Protein AF-A0AAD1ZDN9-F1 (afdb_monomer_lite)

Secondary structure (DSSP, 8-state):
--HHHHHHHHHHHHHHTTS-TT--SEEEEEPP-----BSS-TTTT-B-TT--SPPPGGG----HHHHHHHHHHHHHHHHHHHT--SS-EEEEE--TTTGGG-GGGSPP--

Sequence (110 aa):
MNNWDDEFHAEHNATGTKNKTNYTGLTIVRGFSPDHYEGGAWNTGGSCSGKVRPALDSELVENSFPNVMHEKQVTGFNRAMKKKMNKSKMKSMDITEAFPYRRDGHAGPH

pLDDT: mean 78.46, std 14.33, range [37.41, 94.62]

Radius of gyration: 16.79 Å; chains: 1; bounding box: 37×30×46 Å

Structure (mmCIF, N/CA/C/O backbone):
data_AF-A0AAD1ZDN9-F1
#
_entry.id   AF-A0AAD1ZDN9-F1
#
loop_
_atom_site.group_PDB
_atom_site.id
_atom_site.type_symbol
_atom_site.label_atom_id
_atom_site.label_alt_id
_atom_site.label_comp_id
_atom_site.label_asym_id
_atom_site.label_entity_id
_atom_site.label_seq_id
_atom_site.pdbx_PDB_ins_code
_atom_site.Cartn_x
_atom_site.Cartn_y
_atom_site.Cartn_z
_atom_site.occupancy
_atom_site.B_iso_or_equiv
_atom_site.auth_seq_id
_atom_site.auth_comp_id
_atom_site.auth_asym_id
_atom_site.auth_atom_id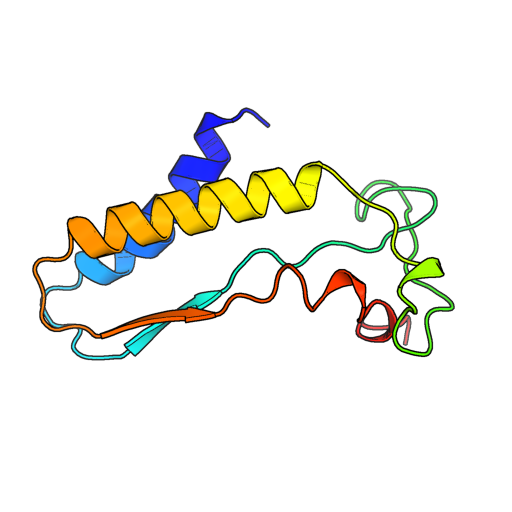
_atom_site.pdbx_PDB_model_num
ATOM 1 N N . MET A 1 1 ? 7.207 16.583 -1.739 1.00 41.16 1 MET A N 1
ATOM 2 C CA . MET A 1 1 ? 6.183 16.158 -0.763 1.00 41.16 1 MET A CA 1
ATOM 3 C C . MET A 1 1 ? 6.908 15.893 0.538 1.00 41.16 1 MET A C 1
ATOM 5 O O . MET A 1 1 ? 7.904 15.179 0.514 1.00 41.16 1 MET A O 1
ATOM 9 N N . ASN A 1 2 ? 6.524 16.579 1.614 1.00 37.41 2 ASN A N 1
ATOM 10 C CA . ASN A 1 2 ? 7.282 16.575 2.864 1.00 37.41 2 ASN A CA 1
ATOM 11 C C . ASN A 1 2 ? 6.752 15.480 3.791 1.00 37.41 2 ASN A C 1
ATOM 13 O O . ASN A 1 2 ? 5.575 15.137 3.742 1.00 37.41 2 ASN A O 1
ATOM 17 N N . ASN A 1 3 ? 7.611 14.954 4.671 1.00 47.16 3 ASN A N 1
ATOM 18 C CA . ASN A 1 3 ? 7.283 13.780 5.486 1.00 47.16 3 ASN A CA 1
ATOM 19 C C . ASN A 1 3 ? 6.012 13.906 6.343 1.00 47.16 3 ASN A C 1
ATOM 21 O O . ASN A 1 3 ? 5.382 12.891 6.633 1.00 47.16 3 ASN A O 1
ATOM 25 N N . TRP A 1 4 ? 5.641 15.137 6.682 1.00 41.38 4 TRP A N 1
ATOM 26 C CA . TRP A 1 4 ? 4.501 15.501 7.514 1.00 41.38 4 TRP A CA 1
ATOM 27 C C . TRP A 1 4 ? 3.141 15.346 6.822 1.00 41.38 4 TRP A C 1
ATOM 29 O O . TRP A 1 4 ? 2.172 14.970 7.480 1.00 41.38 4 TRP A O 1
ATOM 39 N N . ASP A 1 5 ? 3.061 15.601 5.513 1.00 49.22 5 ASP A N 1
ATOM 40 C CA . ASP A 1 5 ? 1.782 15.624 4.789 1.00 49.22 5 ASP A CA 1
ATOM 41 C C . ASP A 1 5 ? 1.187 14.208 4.684 1.00 49.22 5 ASP A C 1
ATOM 43 O O . ASP A 1 5 ? -0.001 13.989 4.926 1.00 49.22 5 ASP A O 1
ATOM 47 N N . ASP A 1 6 ? 2.032 13.210 4.417 1.00 50.91 6 ASP A N 1
ATOM 48 C CA . ASP A 1 6 ? 1.604 11.813 4.264 1.00 50.91 6 ASP A CA 1
ATOM 49 C C . ASP A 1 6 ? 1.149 11.180 5.590 1.00 50.91 6 ASP A C 1
ATOM 51 O O . ASP A 1 6 ? 0.181 10.414 5.623 1.00 50.91 6 ASP A O 1
ATOM 55 N N . GLU A 1 7 ? 1.832 11.504 6.696 1.00 50.00 7 GLU A N 1
ATOM 56 C CA . GLU A 1 7 ? 1.457 11.037 8.036 1.00 50.00 7 GLU A CA 1
ATOM 57 C C . GLU A 1 7 ? 0.110 11.648 8.453 1.00 50.00 7 GLU A C 1
ATOM 59 O O . GLU A 1 7 ? -0.789 10.943 8.926 1.00 50.00 7 GLU A O 1
ATOM 64 N N . PHE A 1 8 ? -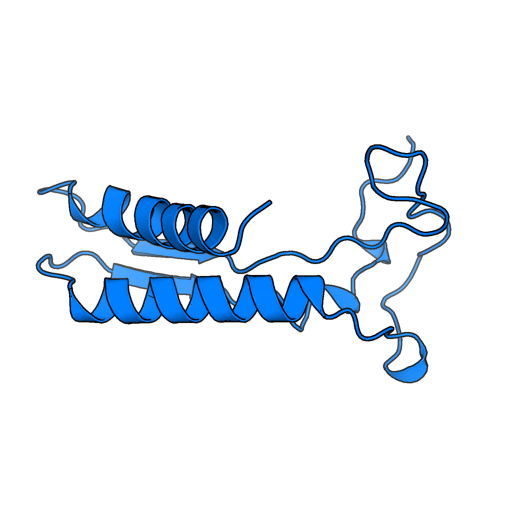0.082 12.940 8.162 1.00 49.03 8 PHE A N 1
ATOM 65 C CA . PHE A 1 8 ? -1.340 13.640 8.390 1.00 49.03 8 PHE A CA 1
ATOM 66 C C . PHE A 1 8 ? -2.501 13.001 7.615 1.00 49.03 8 PHE A C 1
ATOM 68 O O . PHE A 1 8 ? -3.568 12.793 8.191 1.00 49.03 8 PHE A O 1
ATOM 75 N N . HIS A 1 9 ? -2.315 12.604 6.351 1.00 56.94 9 HIS A N 1
ATOM 76 C CA . HIS A 1 9 ? -3.370 11.960 5.558 1.00 56.94 9 HIS A CA 1
ATOM 77 C C . HIS A 1 9 ? -3.765 10.564 6.067 1.00 56.94 9 HIS A C 1
ATOM 79 O O . HIS A 1 9 ? -4.961 10.251 6.138 1.00 56.94 9 HIS A O 1
ATOM 85 N N . ALA A 1 10 ? -2.796 9.727 6.456 1.00 54.72 10 ALA A N 1
ATOM 86 C CA . ALA A 1 10 ? -3.075 8.399 7.013 1.00 54.72 10 ALA A CA 1
ATOM 87 C C . ALA A 1 10 ? -3.858 8.496 8.332 1.00 54.72 10 ALA A C 1
ATOM 89 O O . ALA A 1 10 ? -4.829 7.767 8.567 1.00 54.72 10 ALA A O 1
ATOM 90 N N . GLU A 1 11 ? -3.487 9.457 9.173 1.00 53.66 11 GLU A N 1
ATOM 91 C CA . GLU A 1 11 ? -4.197 9.738 10.410 1.00 53.66 11 GLU A CA 1
ATOM 92 C C . GLU A 1 11 ? -5.564 10.364 10.192 1.00 53.66 11 GLU A C 1
ATOM 94 O O . GLU A 1 11 ? -6.510 9.976 10.877 1.00 53.66 11 GLU A O 1
ATOM 99 N N . HIS A 1 12 ? -5.703 11.302 9.256 1.00 55.75 12 HIS A N 1
ATOM 100 C CA . HIS A 1 12 ? -6.965 11.978 8.963 1.00 55.75 12 HIS A CA 1
ATOM 101 C C . HIS A 1 12 ? -8.024 10.980 8.473 1.00 55.75 12 HIS A C 1
ATOM 103 O O . HIS A 1 12 ? -9.151 10.962 8.975 1.00 55.75 12 HIS A O 1
ATOM 109 N N . ASN A 1 13 ? -7.638 10.054 7.590 1.00 57.69 13 ASN A N 1
ATOM 110 C CA . ASN A 1 13 ? -8.523 8.991 7.108 1.00 57.69 13 ASN A CA 1
ATOM 111 C C . ASN A 1 13 ? -8.936 8.025 8.233 1.00 57.69 13 ASN A C 1
ATOM 113 O O . ASN A 1 13 ? -10.108 7.649 8.346 1.00 57.69 13 ASN A O 1
ATOM 117 N N . ALA A 1 14 ? -8.004 7.658 9.118 1.00 58.59 14 ALA A N 1
ATOM 118 C CA . ALA A 1 14 ? -8.305 6.793 10.257 1.00 58.59 14 ALA A CA 1
ATOM 119 C C . ALA A 1 14 ? -9.127 7.508 11.350 1.00 58.59 14 ALA A C 1
ATOM 121 O O . ALA A 1 14 ? -9.969 6.891 12.002 1.00 58.59 14 ALA A O 1
ATOM 122 N N . THR A 1 15 ? -8.925 8.809 11.559 1.00 58.03 15 THR A N 1
ATOM 123 C CA . THR A 1 15 ? -9.621 9.602 12.589 1.00 58.03 15 THR A CA 1
ATOM 124 C C . THR A 1 15 ? -11.010 10.062 12.157 1.00 58.03 15 THR A C 1
ATOM 126 O O . THR A 1 15 ? -11.913 10.072 12.994 1.00 58.03 15 THR A O 1
ATOM 129 N N . GLY A 1 16 ? -11.246 10.324 10.868 1.00 60.59 16 GLY A N 1
ATOM 130 C CA . GLY A 1 16 ? -12.567 10.705 10.351 1.00 60.59 16 GLY A CA 1
ATOM 131 C C . GLY A 1 16 ? -13.662 9.667 10.636 1.00 60.59 16 GLY A C 1
ATOM 132 O O . GLY A 1 16 ? -14.804 10.020 10.930 1.00 60.59 16 GLY A O 1
ATOM 133 N N . THR A 1 17 ? -13.314 8.375 10.655 1.00 57.78 17 THR A N 1
ATOM 134 C CA . THR A 1 17 ? -14.258 7.296 11.013 1.00 57.78 17 THR A CA 1
ATOM 135 C C . THR A 1 17 ? -14.519 7.182 1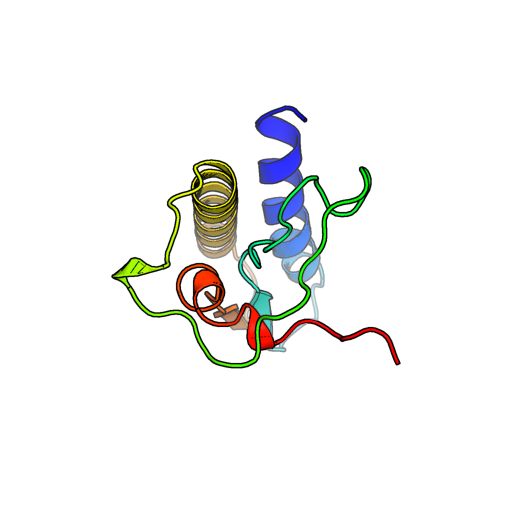2.520 1.00 57.78 17 THR A C 1
ATOM 137 O O . THR A 1 17 ? -15.560 6.664 12.921 1.00 57.78 17 THR A O 1
ATOM 140 N N . LYS A 1 18 ? -13.631 7.711 13.375 1.00 57.19 18 LYS A N 1
ATOM 141 C CA . LYS A 1 18 ? -13.831 7.743 14.834 1.00 57.19 18 LYS A CA 1
ATOM 142 C C . LYS A 1 18 ? -14.845 8.790 15.274 1.00 57.19 18 LYS A C 1
ATOM 144 O O . LYS A 1 18 ? -15.585 8.553 16.224 1.00 57.19 18 LYS A O 1
ATOM 149 N N . ASN A 1 19 ? -14.865 9.934 14.594 1.00 57.34 19 ASN A N 1
ATOM 150 C CA . ASN A 1 19 ? -15.676 11.083 15.000 1.00 57.34 19 ASN A CA 1
ATOM 151 C C . ASN A 1 19 ? -17.161 10.931 14.641 1.00 57.34 19 ASN A C 1
ATOM 153 O O . ASN A 1 19 ? -17.980 11.751 15.048 1.00 57.34 19 ASN A O 1
ATOM 157 N N . LYS A 1 20 ? -17.541 9.861 13.929 1.00 63.06 20 LYS A N 1
ATOM 158 C CA . LYS A 1 20 ? -18.947 9.496 13.740 1.00 63.06 20 LYS A CA 1
ATOM 159 C C . LYS A 1 20 ? -19.446 8.756 14.978 1.00 63.06 20 LYS A C 1
ATOM 161 O O . LYS A 1 20 ? -19.287 7.544 15.100 1.00 63.06 20 LYS A O 1
ATOM 166 N N . THR A 1 21 ? -20.065 9.507 15.883 1.00 60.88 21 THR A N 1
ATOM 167 C CA . THR A 1 21 ? -20.556 9.064 17.201 1.00 60.88 21 THR A CA 1
ATOM 168 C C . THR A 1 21 ? -21.493 7.851 17.158 1.00 60.88 21 THR A C 1
ATOM 170 O O . THR A 1 21 ? -21.538 7.100 18.127 1.00 60.88 21 THR A O 1
ATOM 173 N N . ASN A 1 22 ? -22.148 7.590 16.020 1.00 74.69 22 ASN A N 1
ATOM 174 C CA . ASN A 1 22 ? -23.083 6.472 15.834 1.00 74.69 22 ASN A CA 1
ATOM 175 C C . ASN A 1 22 ? -22.591 5.381 14.862 1.00 74.69 22 ASN A C 1
ATOM 177 O O . ASN A 1 22 ? -23.360 4.496 14.492 1.00 74.69 22 ASN A O 1
ATOM 181 N N . TYR A 1 23 ? -21.331 5.418 14.414 1.00 78.94 23 TYR A N 1
ATOM 182 C CA . TYR A 1 23 ? -20.808 4.376 13.528 1.00 78.94 23 TYR A CA 1
ATOM 183 C C . TYR A 1 23 ? -20.412 3.118 14.316 1.00 78.94 23 TYR A C 1
ATOM 185 O O . TYR A 1 23 ? -19.457 3.123 15.093 1.00 78.94 23 TYR A O 1
ATOM 193 N N . THR A 1 24 ? -21.128 2.017 14.089 1.00 80.56 24 THR A N 1
ATOM 194 C CA . THR A 1 24 ? -20.875 0.700 14.712 1.00 80.56 24 THR A CA 1
ATOM 195 C C . THR A 1 24 ? -20.286 -0.326 13.740 1.00 80.56 24 THR A C 1
ATOM 197 O O . THR A 1 24 ? -19.995 -1.457 14.133 1.00 80.56 24 THR A O 1
ATOM 200 N N . GLY A 1 25 ? -20.094 0.063 12.477 1.00 83.31 25 GLY A N 1
ATOM 201 C CA . GLY A 1 25 ? -19.591 -0.805 11.416 1.00 83.31 25 GLY A CA 1
ATOM 202 C C . GLY A 1 25 ? -18.100 -1.143 11.529 1.00 83.31 25 GLY A C 1
ATOM 203 O O . GLY A 1 25 ? -17.402 -0.760 12.475 1.00 83.31 25 GLY A O 1
ATOM 204 N N . LEU A 1 26 ? -17.611 -1.884 10.531 1.00 87.44 26 LEU A N 1
ATOM 205 C CA . LEU A 1 26 ? -16.199 -2.214 10.353 1.00 87.44 26 LEU A CA 1
ATOM 206 C C . LEU A 1 26 ? -15.541 -1.226 9.387 1.00 87.44 26 LEU A C 1
ATOM 208 O O . LEU A 1 26 ? -15.861 -1.201 8.205 1.00 87.44 26 LEU A O 1
ATOM 212 N N . THR A 1 27 ? -14.595 -0.433 9.878 1.00 87.00 27 THR A N 1
ATOM 213 C CA . THR A 1 27 ? -13.682 0.346 9.037 1.00 87.00 27 THR A CA 1
ATOM 214 C C . THR A 1 27 ? -12.505 -0.526 8.619 1.00 87.00 27 THR A C 1
ATOM 216 O O . THR A 1 27 ? -11.818 -1.091 9.471 1.00 87.00 27 THR A O 1
ATOM 219 N N . ILE A 1 28 ? -12.235 -0.600 7.320 1.00 88.94 28 ILE A N 1
ATOM 220 C CA . ILE A 1 28 ? -11.025 -1.225 6.789 1.00 88.94 28 ILE A CA 1
ATOM 221 C C . ILE A 1 28 ? -10.124 -0.120 6.248 1.00 88.94 28 ILE A C 1
ATOM 223 O O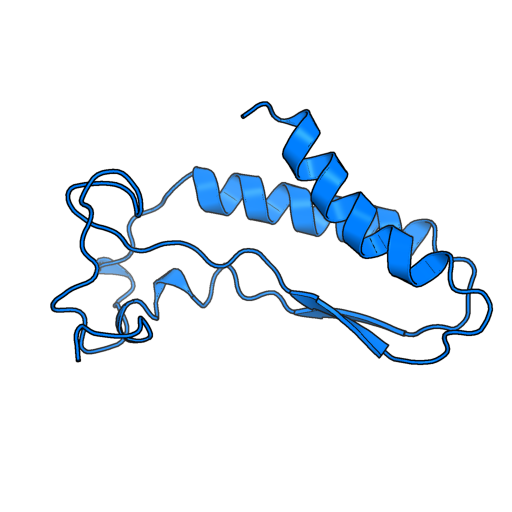 . ILE A 1 28 ? -10.548 0.665 5.404 1.00 88.94 28 ILE A O 1
ATOM 227 N N . VAL A 1 29 ? -8.895 -0.052 6.752 1.00 88.56 29 VAL A N 1
ATOM 228 C CA . VAL A 1 29 ? -7.863 0.856 6.245 1.00 88.56 29 VAL A CA 1
ATOM 229 C C . VAL A 1 29 ? -6.976 0.051 5.308 1.00 88.56 29 VAL A C 1
ATOM 231 O O . VAL A 1 29 ? -6.323 -0.892 5.744 1.00 88.56 29 VAL A O 1
ATOM 234 N N . ARG A 1 30 ? -7.002 0.385 4.018 1.00 91.81 30 ARG A N 1
ATOM 235 C CA . ARG A 1 30 ? -6.162 -0.258 3.004 1.00 91.81 30 ARG A CA 1
ATOM 236 C C . ARG A 1 30 ? -4.772 0.378 3.007 1.00 91.81 30 ARG A C 1
ATOM 238 O O . ARG A 1 30 ? -4.673 1.602 2.948 1.00 91.81 30 ARG A O 1
ATOM 245 N N . GLY A 1 31 ? -3.743 -0.464 3.053 1.00 87.69 31 GLY A N 1
ATOM 246 C CA . GLY A 1 31 ? -2.347 -0.066 2.913 1.00 87.69 31 GLY A CA 1
ATOM 247 C C . GLY A 1 31 ? -2.011 0.491 1.526 1.00 87.69 31 GLY A C 1
ATOM 248 O O . GLY A 1 31 ? -2.830 0.482 0.600 1.00 87.69 31 GLY A O 1
ATOM 249 N N . PHE A 1 32 ? -0.787 0.987 1.388 1.00 87.81 32 PHE A N 1
ATOM 250 C CA . PHE A 1 32 ? -0.278 1.609 0.178 1.00 87.81 32 PHE A CA 1
ATOM 251 C C . PHE A 1 32 ? -0.146 0.562 -0.928 1.00 87.81 32 PHE A C 1
ATOM 253 O O . PHE A 1 32 ? 0.358 -0.536 -0.689 1.00 87.81 32 PHE A O 1
ATOM 260 N N . SER A 1 33 ? -0.607 0.910 -2.129 1.00 85.62 33 SER A N 1
ATOM 261 C CA . SER A 1 33 ? -0.435 0.100 -3.334 1.00 85.62 33 SER A CA 1
ATOM 262 C C . SER A 1 33 ? 0.740 0.671 -4.124 1.00 85.62 33 SER A C 1
ATOM 264 O O . SER A 1 33 ? 0.605 1.792 -4.618 1.00 85.62 33 SER A O 1
ATOM 266 N N . PRO A 1 34 ? 1.857 -0.060 -4.259 1.00 84.69 34 PRO A N 1
ATOM 267 C CA . PRO A 1 34 ? 2.989 0.378 -5.068 1.00 84.69 34 PRO A CA 1
ATOM 268 C C . PRO A 1 34 ? 2.592 0.590 -6.530 1.00 84.69 34 PRO A C 1
ATOM 270 O O . PRO A 1 34 ? 1.737 -0.124 -7.065 1.00 84.69 34 PRO A O 1
ATOM 273 N N . ASP A 1 35 ? 3.201 1.586 -7.167 1.00 79.50 35 ASP A N 1
ATOM 274 C CA . ASP A 1 35 ? 3.135 1.773 -8.608 1.00 79.50 35 ASP A CA 1
ATOM 275 C C . ASP A 1 35 ? 4.252 0.979 -9.308 1.00 79.50 35 ASP A C 1
ATOM 277 O O . ASP A 1 35 ? 5.272 0.633 -8.714 1.00 79.50 35 ASP A O 1
ATOM 281 N N . HIS A 1 36 ? 4.029 0.620 -10.576 1.00 80.56 36 HIS A N 1
ATOM 282 C CA . HIS A 1 36 ? 4.922 -0.273 -11.334 1.00 80.56 36 HIS A CA 1
ATOM 283 C C . HIS A 1 36 ? 5.267 0.301 -12.711 1.00 80.56 36 HIS A C 1
ATOM 285 O O . HIS A 1 36 ? 5.283 -0.427 -13.703 1.00 80.56 36 HIS A O 1
ATOM 291 N N . TYR A 1 37 ? 5.462 1.617 -12.783 1.00 81.25 37 TYR A N 1
ATOM 292 C CA . TYR A 1 37 ? 5.804 2.282 -14.033 1.00 81.25 37 TYR A CA 1
ATOM 293 C C . TYR A 1 37 ? 7.302 2.169 -14.327 1.00 81.25 37 TYR A C 1
ATOM 295 O O . TYR A 1 37 ? 8.146 2.369 -13.457 1.00 81.25 37 TYR A O 1
ATOM 303 N N . GLU A 1 38 ? 7.621 1.861 -15.578 1.00 81.50 38 GLU A N 1
ATOM 304 C CA . GLU A 1 38 ? 8.974 1.830 -16.126 1.00 81.50 38 GLU A CA 1
ATOM 305 C C . GLU A 1 38 ? 9.144 2.983 -17.123 1.00 81.50 38 GLU A C 1
ATOM 307 O O . GLU A 1 38 ? 8.199 3.364 -17.814 1.00 81.50 38 GLU A O 1
ATOM 312 N N . GLY A 1 39 ? 10.345 3.565 -17.199 1.00 83.12 39 GLY A N 1
ATOM 313 C CA . GLY A 1 39 ? 10.632 4.679 -18.116 1.00 83.12 39 GLY A CA 1
ATOM 314 C C . GLY A 1 39 ? 10.029 6.034 -17.714 1.00 83.12 39 GLY A C 1
ATOM 315 O O . GLY A 1 39 ? 10.117 6.984 -18.483 1.00 83.12 39 GLY A O 1
ATOM 316 N N . GLY A 1 40 ? 9.441 6.140 -16.520 1.00 83.75 40 GLY A N 1
ATOM 317 C CA . GLY A 1 40 ? 8.832 7.359 -15.985 1.00 83.75 40 GLY A CA 1
ATOM 318 C C . GLY A 1 40 ? 7.836 7.040 -14.871 1.00 83.75 40 GLY A C 1
ATOM 319 O O . GLY A 1 40 ? 7.550 5.876 -14.607 1.00 83.75 40 GLY A O 1
ATOM 320 N N . ALA A 1 41 ? 7.295 8.068 -14.223 1.00 82.88 41 ALA A N 1
ATOM 321 C CA . ALA A 1 41 ? 6.159 7.937 -13.316 1.00 82.88 41 ALA A CA 1
ATOM 322 C C . ALA A 1 41 ? 4.842 7.959 -14.109 1.00 82.88 41 ALA A C 1
ATOM 324 O O . ALA A 1 41 ? 4.819 8.284 -15.301 1.00 82.88 41 ALA A O 1
ATOM 325 N N . TRP A 1 42 ? 3.728 7.699 -13.425 1.00 77.06 42 TRP A N 1
ATOM 326 C CA . TRP A 1 42 ? 2.383 7.753 -14.012 1.00 77.06 42 TRP A CA 1
ATOM 327 C C . TRP A 1 42 ? 2.075 9.084 -14.725 1.00 77.06 42 TRP A C 1
ATOM 329 O O . TRP A 1 42 ? 1.324 9.105 -15.695 1.00 77.06 42 TRP A O 1
ATOM 339 N N . ASN A 1 43 ? 2.663 10.195 -14.266 1.00 79.69 43 ASN A N 1
ATOM 340 C CA . ASN A 1 43 ? 2.456 11.544 -14.800 1.00 79.69 43 ASN A CA 1
ATOM 341 C C . ASN A 1 43 ? 3.603 12.053 -15.689 1.00 79.69 43 ASN A C 1
ATOM 343 O O . ASN A 1 43 ? 3.562 13.205 -16.117 1.00 79.69 43 ASN A O 1
ATOM 347 N N . THR A 1 44 ? 4.635 11.243 -15.943 1.00 87.19 44 THR A N 1
ATOM 348 C CA . THR A 1 44 ? 5.817 11.656 -16.723 1.00 87.19 44 THR A CA 1
ATOM 349 C C . THR A 1 44 ? 6.151 10.704 -17.872 1.00 87.19 44 THR A C 1
ATOM 351 O O . THR A 1 44 ? 7.275 10.700 -18.362 1.00 87.19 44 THR A O 1
ATOM 354 N N . GLY A 1 45 ? 5.167 9.924 -18.334 1.00 83.25 45 GLY A N 1
ATOM 355 C CA . GLY A 1 45 ? 5.312 9.040 -19.497 1.00 83.25 45 GLY A CA 1
ATOM 356 C C . GLY A 1 45 ? 5.785 7.621 -19.175 1.00 83.25 45 GLY A C 1
ATOM 357 O O . GLY A 1 45 ? 6.223 6.915 -20.079 1.00 83.25 45 GLY A O 1
ATOM 358 N N . GLY A 1 46 ? 5.695 7.187 -17.914 1.00 85.94 46 GLY A N 1
ATOM 359 C CA . GLY A 1 46 ? 5.972 5.803 -17.541 1.00 85.94 46 GLY A CA 1
ATOM 360 C C . GLY A 1 46 ? 4.963 4.807 -18.118 1.00 85.94 46 GLY A C 1
ATOM 361 O O . GLY A 1 46 ? 3.805 5.146 -18.366 1.00 85.94 46 GLY A O 1
ATOM 362 N N . SER A 1 47 ? 5.379 3.549 -18.283 1.00 82.88 47 SER A N 1
ATOM 363 C CA . SER A 1 47 ? 4.530 2.458 -18.778 1.00 82.88 47 SER A CA 1
ATOM 364 C C . SER A 1 47 ? 4.521 1.257 -17.837 1.00 82.88 47 SER A C 1
ATOM 366 O O . SER A 1 47 ? 5.542 0.909 -17.256 1.00 82.88 47 SER A O 1
ATOM 368 N N . CYS A 1 48 ? 3.373 0.590 -17.732 1.00 80.50 48 CYS A N 1
ATOM 369 C CA . CYS A 1 48 ? 3.214 -0.704 -17.059 1.00 80.50 48 CYS A CA 1
ATOM 370 C C . CYS A 1 48 ? 3.001 -1.864 -18.056 1.00 80.50 48 CYS A C 1
ATOM 372 O O . CYS A 1 48 ? 2.571 -2.952 -17.675 1.00 80.50 48 CYS A O 1
ATOM 374 N N . SER A 1 49 ? 3.275 -1.635 -19.345 1.00 83.50 49 SER A N 1
ATOM 375 C CA . SER A 1 49 ? 2.983 -2.593 -20.418 1.00 83.50 49 SER A CA 1
ATOM 376 C C . SER A 1 49 ? 3.852 -3.852 -20.350 1.00 83.50 49 SER A C 1
ATOM 378 O O . SER A 1 49 ? 4.967 -3.848 -19.830 1.00 83.50 49 SER A O 1
ATOM 380 N N . GLY A 1 50 ? 3.349 -4.950 -20.921 1.00 82.19 50 GLY A N 1
ATOM 381 C CA . GLY A 1 50 ? 4.111 -6.195 -21.076 1.00 82.19 50 GLY A CA 1
ATOM 382 C C . GLY A 1 50 ? 4.231 -7.047 -19.808 1.00 82.19 50 GLY A C 1
ATOM 383 O O . GLY A 1 50 ? 4.905 -8.076 -19.829 1.00 82.19 50 GLY A O 1
ATOM 384 N N . LYS A 1 51 ? 3.568 -6.667 -18.709 1.00 87.94 51 LYS A N 1
ATOM 385 C CA . LYS A 1 51 ? 3.465 -7.489 -17.497 1.00 87.94 51 LYS A CA 1
ATOM 386 C C . LYS A 1 51 ? 2.210 -8.357 -17.598 1.00 87.94 51 LYS A C 1
ATOM 388 O O . LYS A 1 51 ? 1.100 -7.858 -17.489 1.00 87.94 51 LYS A O 1
ATOM 393 N N . VAL A 1 52 ? 2.389 -9.651 -17.857 1.00 90.00 52 VAL A N 1
ATOM 394 C CA . VAL A 1 52 ? 1.283 -10.601 -18.132 1.00 90.00 52 VAL A CA 1
ATOM 395 C C . VAL A 1 52 ? 1.194 -11.746 -17.123 1.00 90.00 52 VAL A C 1
ATOM 397 O O . VAL A 1 52 ? 0.362 -12.639 -17.253 1.00 90.00 52 VAL A O 1
ATOM 400 N N . ARG A 1 53 ? 2.079 -11.747 -16.127 1.00 92.25 53 ARG A N 1
ATOM 401 C CA . ARG A 1 53 ? 2.099 -12.708 -15.028 1.00 92.25 53 ARG A CA 1
ATOM 402 C C . ARG A 1 53 ? 2.596 -12.031 -13.755 1.00 92.25 53 ARG A C 1
ATOM 404 O O . ARG A 1 53 ? 3.281 -11.007 -13.860 1.00 92.25 53 ARG A O 1
ATOM 411 N N . PRO A 1 54 ? 2.330 -12.626 -12.583 1.00 93.69 54 PRO A N 1
ATOM 412 C CA . PRO A 1 54 ? 2.978 -12.202 -11.360 1.00 93.69 54 PRO A CA 1
ATOM 413 C C . PRO A 1 54 ? 4.505 -12.185 -11.503 1.00 93.69 54 PRO A C 1
ATOM 415 O O . PRO A 1 54 ? 5.092 -13.025 -12.202 1.00 93.69 54 PRO A O 1
ATOM 418 N N . ALA A 1 55 ? 5.134 -11.212 -10.850 1.00 92.31 55 ALA A N 1
ATOM 419 C CA . ALA A 1 55 ? 6.582 -11.113 -10.781 1.00 92.31 55 ALA A CA 1
ATOM 420 C C . ALA A 1 55 ? 7.157 -12.243 -9.916 1.00 92.31 55 ALA A C 1
ATOM 422 O O . ALA A 1 55 ? 6.508 -12.721 -8.987 1.00 92.31 55 ALA A O 1
ATOM 423 N N . LEU A 1 56 ? 8.380 -12.653 -10.226 1.00 94.62 56 LEU A N 1
ATOM 424 C CA . LEU A 1 56 ? 9.196 -13.514 -9.373 1.00 94.62 56 LEU A CA 1
ATOM 425 C C . LEU A 1 56 ? 9.984 -12.664 -8.372 1.00 94.62 56 LEU A C 1
ATOM 427 O O . LEU A 1 56 ? 10.233 -11.485 -8.628 1.00 94.62 56 LEU A O 1
ATOM 431 N N . ASP A 1 57 ? 10.465 -13.278 -7.292 1.00 92.12 57 ASP A N 1
ATOM 432 C CA . ASP A 1 57 ? 11.323 -12.615 -6.299 1.00 92.12 57 ASP A CA 1
ATOM 433 C C . ASP A 1 57 ? 12.535 -11.939 -6.956 1.00 92.12 57 ASP A C 1
ATOM 435 O O . ASP A 1 57 ? 12.859 -10.795 -6.654 1.00 92.12 57 ASP A O 1
ATOM 439 N N . SER A 1 58 ? 13.154 -12.609 -7.936 1.00 93.00 58 SER A N 1
ATOM 440 C CA . SER A 1 58 ? 14.306 -12.089 -8.685 1.00 93.00 58 SER A CA 1
ATOM 441 C C . SER A 1 58 ? 13.983 -10.896 -9.590 1.00 93.00 58 SER A C 1
ATOM 443 O O . SER A 1 58 ? 14.890 -10.281 -10.141 1.00 93.00 58 SER A O 1
ATOM 445 N N . GLU A 1 59 ? 12.702 -10.605 -9.814 1.00 89.62 59 GLU A N 1
ATOM 446 C CA . GLU A 1 59 ? 12.233 -9.495 -10.645 1.00 89.62 59 GLU A CA 1
ATOM 447 C C . GLU A 1 59 ? 11.809 -8.295 -9.791 1.00 89.62 59 GLU A C 1
ATOM 449 O O . GLU A 1 59 ? 11.556 -7.216 -10.340 1.00 89.62 59 GLU A O 1
ATOM 454 N N . LEU A 1 60 ? 11.674 -8.465 -8.469 1.00 86.88 60 LEU A N 1
ATOM 455 C CA . LEU A 1 60 ? 11.342 -7.389 -7.540 1.00 86.88 60 LEU A CA 1
ATOM 456 C C . LEU A 1 60 ? 12.497 -6.398 -7.452 1.00 86.88 60 LEU A C 1
ATOM 458 O O . LEU A 1 60 ? 13.649 -6.763 -7.241 1.00 86.88 60 LEU A O 1
ATOM 462 N N . VAL A 1 61 ? 12.156 -5.123 -7.602 1.00 80.56 61 VAL A N 1
ATOM 463 C CA . VAL A 1 61 ? 13.089 -4.020 -7.403 1.00 80.56 61 VAL A CA 1
ATOM 464 C C . VAL A 1 61 ? 12.684 -3.337 -6.112 1.00 80.56 61 VAL A C 1
ATOM 466 O O . VAL A 1 61 ? 11.545 -2.883 -5.984 1.00 80.56 61 VAL A O 1
ATOM 469 N N . GLU A 1 62 ? 13.601 -3.290 -5.149 1.00 75.38 62 GLU A N 1
ATOM 470 C CA . GLU A 1 62 ? 13.354 -2.580 -3.902 1.00 75.38 62 GLU A CA 1
ATOM 471 C C . GLU A 1 62 ? 13.226 -1.078 -4.182 1.00 75.38 62 GLU A C 1
ATOM 473 O O . GLU A 1 62 ? 14.089 -0.462 -4.809 1.00 75.38 62 GLU A O 1
ATOM 478 N N . ASN A 1 63 ? 12.122 -0.490 -3.724 1.00 74.44 63 ASN A N 1
ATOM 479 C CA . ASN A 1 63 ? 11.858 0.935 -3.831 1.00 74.44 63 ASN A CA 1
ATOM 480 C C . ASN A 1 63 ? 11.618 1.483 -2.421 1.00 74.44 63 ASN A C 1
ATOM 482 O O . ASN A 1 63 ? 10.716 1.038 -1.710 1.00 74.44 63 ASN A O 1
ATOM 486 N N . SER A 1 64 ? 12.421 2.467 -2.018 1.00 80.19 64 SER A N 1
ATOM 487 C CA . SER A 1 64 ? 12.322 3.077 -0.691 1.00 80.19 64 SER A CA 1
ATOM 488 C C . SER A 1 64 ? 11.022 3.861 -0.496 1.00 80.19 64 SER A C 1
ATOM 490 O O . SER A 1 64 ? 10.558 3.998 0.635 1.00 80.19 64 SER A O 1
ATOM 492 N N . PHE A 1 65 ? 10.393 4.340 -1.573 1.00 83.00 65 PHE A N 1
ATOM 493 C CA . PHE A 1 65 ? 9.173 5.138 -1.485 1.00 83.00 65 PHE A CA 1
ATOM 494 C C . PHE A 1 65 ? 7.965 4.338 -0.952 1.00 83.00 65 PHE A C 1
ATOM 496 O O . PHE A 1 65 ? 7.399 4.759 0.061 1.00 83.00 65 PHE A O 1
ATOM 503 N N . PRO A 1 66 ? 7.590 3.170 -1.519 1.00 82.44 66 PRO A N 1
ATOM 504 C CA . PRO A 1 66 ? 6.577 2.297 -0.928 1.00 82.44 66 PRO A CA 1
ATOM 505 C C . PRO A 1 66 ? 6.841 1.932 0.535 1.00 82.44 66 PRO A C 1
ATOM 507 O O . PRO A 1 66 ? 5.900 1.944 1.326 1.00 82.44 66 PRO A O 1
ATOM 510 N N . ASN A 1 67 ? 8.100 1.674 0.909 1.00 85.75 67 ASN A N 1
ATOM 511 C CA . ASN A 1 67 ? 8.471 1.313 2.281 1.00 85.75 67 ASN A CA 1
ATOM 512 C C . ASN A 1 67 ? 8.177 2.458 3.264 1.00 85.75 67 ASN A C 1
ATOM 514 O O . ASN A 1 67 ? 7.532 2.247 4.290 1.00 85.75 67 ASN A O 1
ATOM 518 N N . VAL A 1 68 ? 8.566 3.689 2.918 1.00 89.56 68 VAL A N 1
ATOM 519 C CA . VAL A 1 68 ? 8.280 4.880 3.737 1.00 89.56 68 VAL A CA 1
ATOM 520 C C . VAL A 1 68 ? 6.773 5.134 3.839 1.00 89.56 68 VAL A C 1
ATOM 522 O O . VAL A 1 68 ? 6.261 5.438 4.918 1.00 89.56 68 VAL A O 1
ATOM 525 N N . MET A 1 69 ? 6.034 4.992 2.736 1.00 86.94 69 MET A N 1
ATOM 526 C CA . MET A 1 69 ? 4.577 5.171 2.743 1.00 86.94 69 MET A CA 1
ATOM 527 C C . MET A 1 69 ? 3.876 4.121 3.608 1.00 86.94 69 MET A C 1
ATOM 529 O O . MET A 1 69 ? 2.961 4.451 4.368 1.00 86.94 69 MET A O 1
ATOM 533 N N . HIS A 1 70 ? 4.328 2.873 3.523 1.00 88.94 70 HIS A N 1
ATOM 534 C CA . HIS A 1 70 ? 3.840 1.775 4.339 1.00 88.94 70 HIS A CA 1
ATOM 535 C C . HIS A 1 70 ? 4.061 2.038 5.835 1.00 88.94 70 HIS A C 1
ATOM 537 O O . HIS A 1 70 ? 3.112 1.990 6.621 1.00 88.94 70 HIS A O 1
ATOM 543 N N . GLU A 1 71 ? 5.286 2.401 6.224 1.00 90.50 71 GLU A N 1
ATOM 544 C CA . GLU A 1 71 ? 5.650 2.688 7.614 1.00 90.50 71 GLU A CA 1
ATOM 545 C C . GLU A 1 71 ? 4.768 3.791 8.219 1.00 90.50 71 GLU A C 1
ATOM 547 O O . GLU A 1 71 ? 4.227 3.639 9.323 1.00 90.50 71 GLU A O 1
ATOM 552 N N . LYS A 1 72 ? 4.553 4.885 7.477 1.00 88.19 72 LYS A N 1
ATOM 553 C CA . LYS A 1 72 ? 3.684 5.988 7.912 1.00 88.19 72 LYS A CA 1
ATOM 554 C C . LYS A 1 72 ? 2.241 5.534 8.119 1.00 88.19 72 LYS A C 1
ATOM 556 O O . LYS A 1 72 ? 1.620 5.888 9.123 1.00 88.19 72 LYS A O 1
ATOM 561 N N . GLN A 1 73 ? 1.697 4.728 7.208 1.00 88.81 73 GLN A N 1
ATOM 562 C CA . GLN A 1 73 ? 0.324 4.232 7.318 1.00 88.81 73 GLN A CA 1
ATOM 563 C C . GLN A 1 73 ? 0.139 3.271 8.493 1.00 88.81 73 GLN A C 1
ATOM 565 O O . GLN A 1 73 ? -0.837 3.405 9.237 1.00 88.81 73 GLN A O 1
ATOM 570 N N . VAL A 1 74 ? 1.081 2.350 8.708 1.00 90.75 74 VAL A N 1
ATOM 571 C CA . VAL A 1 74 ? 1.071 1.440 9.861 1.00 90.75 74 VAL A CA 1
ATOM 572 C C . VAL A 1 74 ? 1.177 2.228 11.168 1.00 90.75 74 VAL A C 1
ATOM 574 O O . VAL A 1 74 ? 0.408 1.992 12.105 1.00 90.75 74 VAL A O 1
ATOM 577 N N . THR A 1 75 ? 2.064 3.221 11.226 1.00 90.81 75 THR A N 1
ATOM 578 C CA . THR A 1 75 ? 2.242 4.087 12.399 1.00 90.81 75 THR A CA 1
ATOM 579 C C . THR A 1 75 ? 0.978 4.891 12.710 1.00 90.81 75 THR A C 1
ATOM 581 O O . THR A 1 75 ? 0.492 4.875 13.851 1.00 90.81 75 THR A O 1
ATOM 584 N N . GLY A 1 76 ? 0.385 5.528 11.697 1.00 86.06 76 GLY A N 1
ATOM 585 C CA . GLY A 1 76 ? -0.874 6.264 11.811 1.00 86.06 76 GLY A CA 1
ATOM 586 C C . GLY A 1 76 ? -2.039 5.367 12.243 1.00 86.06 76 GLY A C 1
ATOM 587 O O . GLY A 1 76 ? -2.781 5.716 13.168 1.00 86.06 76 GLY A O 1
ATOM 588 N N . PHE A 1 77 ? -2.160 4.169 11.660 1.00 86.94 77 PHE A N 1
ATOM 589 C CA . PHE A 1 77 ? -3.162 3.171 12.045 1.00 86.94 77 PHE A CA 1
ATOM 590 C C . PHE A 1 77 ? -3.009 2.749 13.511 1.00 86.94 77 PHE A C 1
ATOM 592 O O . PHE A 1 77 ? -3.980 2.766 14.273 1.00 86.94 77 PHE A O 1
ATOM 599 N N . ASN A 1 78 ? -1.789 2.437 13.948 1.00 88.88 78 ASN A N 1
ATOM 600 C CA . ASN A 1 78 ? -1.510 2.022 15.322 1.00 88.88 78 ASN A CA 1
AT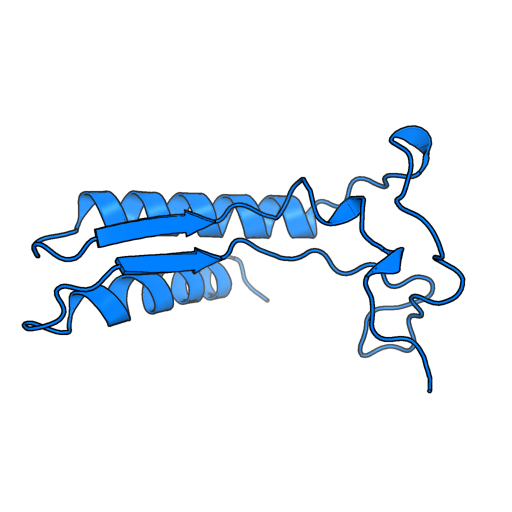OM 601 C C . ASN A 1 78 ? -1.826 3.133 16.333 1.00 88.88 78 ASN A C 1
ATOM 603 O O . ASN A 1 78 ? -2.460 2.887 17.365 1.00 88.88 78 ASN A O 1
ATOM 607 N N . ARG A 1 79 ? -1.459 4.384 16.030 1.00 88.00 79 ARG A N 1
ATOM 608 C CA . ARG A 1 79 ? -1.856 5.556 16.829 1.00 88.00 79 ARG A CA 1
ATOM 609 C C . ARG A 1 79 ? -3.369 5.733 16.864 1.00 88.00 79 ARG A C 1
ATOM 611 O O . ARG A 1 79 ? -3.933 6.040 17.919 1.00 88.00 79 ARG A O 1
ATOM 618 N N . ALA A 1 80 ? -4.044 5.526 15.736 1.00 82.00 80 ALA A N 1
ATOM 619 C CA . ALA A 1 80 ? -5.491 5.598 15.671 1.00 82.00 80 ALA A CA 1
ATOM 620 C C . ALA A 1 80 ? -6.138 4.514 16.552 1.00 82.00 80 ALA A C 1
ATOM 622 O O . ALA A 1 80 ? -7.030 4.831 17.338 1.00 82.00 80 ALA A O 1
ATOM 623 N N . MET A 1 81 ? -5.648 3.281 16.518 1.00 85.06 81 MET A N 1
ATOM 624 C CA . MET A 1 81 ? -6.153 2.200 17.366 1.00 85.06 81 MET A CA 1
ATOM 625 C C . MET A 1 81 ? -5.981 2.492 18.863 1.00 85.06 81 MET A C 1
ATOM 627 O O . MET A 1 81 ? -6.927 2.291 19.621 1.00 85.06 81 MET A O 1
ATOM 631 N N . LYS A 1 82 ? -4.839 3.059 19.281 1.00 85.69 82 LYS A N 1
ATOM 632 C CA . LYS A 1 82 ? -4.594 3.468 20.682 1.00 85.69 82 LYS A CA 1
ATOM 633 C C . LYS A 1 82 ? -5.554 4.558 21.173 1.00 85.69 82 LYS A C 1
ATOM 635 O O . LYS A 1 82 ? -5.971 4.545 22.322 1.00 85.69 82 LYS A O 1
ATOM 640 N N . LYS A 1 83 ? -5.916 5.506 20.303 1.00 80.44 83 LYS A N 1
ATOM 641 C CA . LYS A 1 83 ? -6.793 6.653 20.623 1.00 80.44 83 LYS A CA 1
ATOM 642 C C . LYS A 1 83 ? -8.274 6.389 20.316 1.00 80.44 83 LYS A C 1
ATOM 644 O O . LYS A 1 83 ? -9.017 7.324 20.017 1.00 80.44 83 LYS A O 1
ATOM 649 N N . LYS A 1 84 ? -8.701 5.137 20.195 1.00 73.25 84 LYS A N 1
ATOM 650 C CA . LYS A 1 84 ? -10.072 4.803 19.798 1.00 73.25 84 LYS A CA 1
ATOM 651 C C . LYS A 1 84 ? -10.972 4.731 21.030 1.00 73.25 84 LYS A C 1
ATOM 653 O O . LYS A 1 84 ? -10.738 3.917 21.910 1.00 73.25 84 LYS A O 1
ATOM 658 N N . MET A 1 85 ? -12.009 5.566 21.062 1.00 67.25 85 MET A N 1
ATOM 659 C CA . MET A 1 85 ? -12.936 5.666 22.201 1.00 67.25 85 MET A CA 1
ATOM 660 C C . MET A 1 85 ? -14.305 5.016 21.951 1.00 67.25 85 MET A C 1
ATOM 662 O O . MET A 1 85 ? -15.099 4.887 22.876 1.00 67.25 85 MET A O 1
ATOM 666 N N . ASN A 1 86 ? -14.607 4.619 20.710 1.00 70.19 86 ASN A N 1
ATOM 667 C CA . ASN A 1 86 ? -15.914 4.086 20.326 1.00 70.19 86 ASN A CA 1
ATOM 668 C C . ASN A 1 86 ? -15.874 2.568 20.050 1.00 70.19 86 ASN A C 1
ATOM 670 O O . ASN A 1 86 ? -14.819 1.981 19.796 1.00 70.19 86 ASN A O 1
ATOM 674 N N . LYS A 1 87 ? -17.054 1.933 20.068 1.00 70.38 87 LYS A N 1
ATOM 675 C CA . LYS A 1 87 ? -17.242 0.488 19.832 1.00 70.38 87 LYS A CA 1
ATOM 676 C C . LYS A 1 87 ? -17.112 0.059 18.362 1.00 70.38 87 LYS A C 1
ATOM 678 O O . LYS A 1 87 ? -17.306 -1.121 18.075 1.00 70.38 87 LYS A O 1
ATOM 683 N N . SER A 1 88 ? -16.825 0.978 17.430 1.00 75.12 88 SER A N 1
ATOM 684 C CA . SER A 1 88 ? -16.666 0.633 16.007 1.00 75.12 88 SER A CA 1
ATOM 685 C C . SER A 1 88 ? -15.599 -0.452 15.843 1.00 75.12 88 SER A C 1
ATOM 687 O O . SER A 1 88 ? -14.732 -0.603 16.703 1.00 75.12 88 SER A O 1
ATOM 689 N N . LYS A 1 89 ? -15.606 -1.233 14.764 1.00 85.31 89 LYS A N 1
ATOM 690 C CA . LYS A 1 89 ? -14.506 -2.166 14.458 1.00 85.31 89 LYS A CA 1
ATOM 691 C C . LYS A 1 89 ? -13.562 -1.488 13.472 1.00 85.31 89 LYS A C 1
ATOM 693 O O . LYS A 1 89 ? -14.006 -0.758 12.598 1.00 85.31 89 LYS A O 1
ATOM 698 N N . MET A 1 90 ? -12.258 -1.697 13.621 1.00 86.75 90 MET A N 1
ATOM 699 C CA . MET A 1 90 ? -11.272 -1.176 12.673 1.00 86.75 90 MET A CA 1
ATOM 700 C C . MET A 1 90 ? -10.215 -2.247 12.410 1.00 86.75 90 MET A C 1
ATOM 702 O O . MET A 1 90 ? -9.775 -2.910 13.352 1.00 86.75 90 MET A O 1
ATOM 706 N N . LYS A 1 91 ? -9.866 -2.454 11.139 1.00 90.75 91 LYS A N 1
ATOM 707 C CA . LYS A 1 91 ? -8.892 -3.451 10.680 1.00 90.75 91 LYS A CA 1
ATOM 708 C C . LYS A 1 91 ? -7.973 -2.836 9.627 1.00 90.75 91 LYS A C 1
ATOM 710 O O . LYS A 1 91 ? -8.424 -2.015 8.832 1.00 90.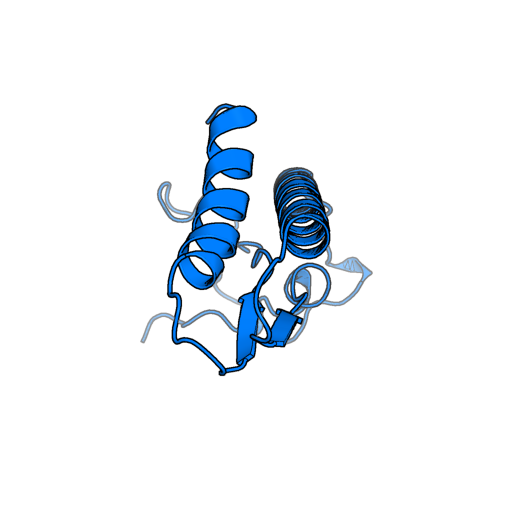75 91 LYS A O 1
ATOM 715 N N . SER A 1 92 ? -6.709 -3.246 9.643 1.00 91.12 92 SER A N 1
ATOM 716 C CA . SER A 1 92 ? -5.768 -2.957 8.563 1.00 91.12 92 SER A CA 1
ATOM 717 C C . SER A 1 92 ? -5.895 -4.044 7.498 1.00 91.12 92 SER A C 1
ATOM 719 O O . SER A 1 92 ? -5.986 -5.225 7.839 1.00 91.12 92 SER A O 1
ATOM 721 N N . MET A 1 93 ? -5.939 -3.639 6.234 1.00 94.44 93 MET A N 1
ATOM 722 C CA . MET A 1 93 ? -5.755 -4.506 5.077 1.00 94.44 93 MET A CA 1
ATOM 723 C C . MET A 1 93 ? -4.410 -4.139 4.471 1.00 94.44 93 MET A C 1
ATOM 725 O O . MET A 1 93 ? -4.308 -3.205 3.673 1.00 94.44 93 MET A O 1
ATOM 729 N N . ASP A 1 94 ? -3.386 -4.851 4.912 1.00 92.31 94 ASP A N 1
ATOM 730 C CA . ASP A 1 94 ? -2.038 -4.652 4.422 1.00 92.31 94 ASP A CA 1
ATOM 731 C C . ASP A 1 94 ? -1.862 -5.357 3.079 1.00 92.31 94 ASP A C 1
ATOM 733 O O . ASP A 1 94 ? -2.030 -6.570 2.968 1.00 92.31 94 ASP A O 1
ATOM 737 N N . ILE A 1 95 ? -1.593 -4.562 2.051 1.00 91.88 95 ILE A N 1
ATOM 738 C CA . ILE A 1 95 ? -1.420 -5.029 0.677 1.00 91.88 95 ILE A CA 1
ATOM 739 C C . ILE A 1 95 ? -0.022 -4.715 0.139 1.00 91.88 95 ILE A C 1
ATOM 741 O O . ILE A 1 95 ? 0.288 -5.083 -0.993 1.00 91.88 95 ILE A O 1
ATOM 745 N N . THR A 1 96 ? 0.807 -4.004 0.910 1.00 89.88 96 THR A N 1
ATOM 746 C CA . THR A 1 96 ? 1.981 -3.318 0.360 1.00 89.88 96 THR A CA 1
ATOM 747 C C . THR A 1 96 ? 3.065 -4.289 -0.087 1.00 89.88 96 THR A C 1
ATOM 749 O O . THR A 1 96 ? 3.664 -4.054 -1.127 1.00 89.88 96 THR A O 1
ATOM 752 N N . GLU A 1 97 ? 3.265 -5.405 0.614 1.00 89.56 97 GLU A N 1
ATOM 753 C CA . GLU A 1 97 ? 4.243 -6.428 0.209 1.00 89.56 97 GLU A CA 1
ATOM 754 C C . GLU A 1 97 ? 3.722 -7.366 -0.885 1.00 89.56 97 GLU A C 1
ATOM 756 O O . GLU A 1 97 ? 4.495 -7.882 -1.686 1.00 89.56 97 GLU A O 1
ATOM 761 N N . ALA A 1 98 ? 2.407 -7.580 -0.958 1.00 91.56 98 ALA A N 1
ATOM 762 C CA . ALA A 1 98 ? 1.818 -8.502 -1.928 1.00 91.56 98 ALA A CA 1
ATOM 763 C C . ALA A 1 98 ? 1.694 -7.885 -3.332 1.00 91.56 98 ALA A C 1
ATOM 765 O O . ALA A 1 98 ? 1.718 -8.593 -4.338 1.00 91.56 98 ALA A O 1
ATOM 766 N N . PHE A 1 99 ? 1.537 -6.565 -3.426 1.00 90.62 99 PHE A N 1
ATOM 767 C CA . PHE A 1 99 ? 1.222 -5.896 -4.688 1.00 90.62 99 PHE A CA 1
ATOM 768 C C . PHE A 1 99 ? 2.423 -5.630 -5.629 1.00 90.62 99 PHE A C 1
ATOM 770 O O . PHE A 1 99 ? 2.170 -5.622 -6.833 1.00 90.62 99 PHE A O 1
ATOM 777 N N . PRO A 1 100 ? 3.701 -5.564 -5.184 1.00 89.31 100 PRO A N 1
ATOM 778 C CA . PRO A 1 100 ? 4.893 -5.609 -6.047 1.00 89.31 100 PRO A CA 1
ATOM 779 C C . PRO A 1 100 ? 4.941 -6.807 -7.001 1.00 89.31 100 PRO A C 1
ATOM 781 O O . PRO A 1 100 ? 5.494 -6.730 -8.106 1.00 89.31 100 PRO A O 1
ATOM 784 N N . TYR A 1 101 ? 4.326 -7.916 -6.584 1.00 92.19 101 TYR A N 1
ATOM 785 C CA . TYR A 1 101 ? 4.192 -9.125 -7.387 1.00 92.19 101 TYR A CA 1
ATOM 786 C C . TYR A 1 101 ? 3.127 -8.989 -8.471 1.00 92.19 101 TYR A C 1
ATOM 788 O O . TYR A 1 101 ? 3.184 -9.700 -9.465 1.00 92.19 101 TYR A O 1
ATOM 796 N N . ARG A 1 102 ? 2.152 -8.090 -8.314 1.00 92.31 102 ARG A N 1
ATOM 797 C CA . ARG A 1 102 ? 0.950 -8.019 -9.155 1.00 92.31 102 ARG A CA 1
ATOM 798 C C . ARG A 1 102 ? 1.002 -6.899 -10.187 1.00 92.31 102 ARG A C 1
ATOM 800 O O . ARG A 1 102 ? 0.030 -6.173 -10.387 1.00 92.31 102 ARG A O 1
ATOM 807 N N . ARG A 1 103 ? 2.140 -6.765 -10.872 1.00 87.31 103 ARG A N 1
ATOM 808 C CA . ARG A 1 103 ? 2.311 -5.788 -11.968 1.00 87.31 103 ARG A CA 1
ATOM 809 C C . ARG A 1 103 ? 1.421 -6.107 -13.169 1.00 87.31 103 ARG A C 1
ATOM 811 O O . ARG A 1 103 ? 1.066 -5.203 -13.912 1.00 87.31 103 ARG A O 1
ATOM 818 N N . ASP A 1 104 ? 1.032 -7.372 -13.309 1.00 88.56 104 ASP A N 1
ATOM 819 C CA . ASP A 1 104 ? 0.027 -7.868 -14.253 1.00 88.56 104 ASP A CA 1
ATOM 820 C C . ASP A 1 104 ? -1.403 -7.390 -13.951 1.00 88.56 104 ASP A C 1
ATOM 822 O O . ASP A 1 104 ? -2.291 -7.557 -14.778 1.00 88.56 104 ASP A O 1
ATOM 826 N N . GLY A 1 105 ? -1.649 -6.819 -12.768 1.00 87.00 105 GLY A N 1
ATOM 827 C CA . GLY A 1 105 ? -2.973 -6.371 -12.335 1.00 87.00 105 GLY A CA 1
ATOM 828 C C . GLY A 1 105 ? -3.368 -4.960 -12.780 1.00 87.00 105 GLY A C 1
ATOM 829 O O . GLY A 1 105 ? -4.440 -4.496 -12.389 1.00 87.00 105 GLY A O 1
ATOM 830 N N . HIS A 1 106 ? -2.526 -4.254 -13.542 1.00 80.81 106 HIS A N 1
ATOM 831 C CA . HIS A 1 106 ? -2.838 -2.910 -14.042 1.00 80.81 106 HIS A CA 1
ATOM 832 C C . HIS A 1 106 ? -3.841 -2.966 -15.197 1.00 80.81 106 HIS A C 1
ATOM 834 O O . HIS A 1 106 ? -3.784 -3.860 -16.039 1.00 80.81 106 HIS A O 1
ATOM 840 N N . ALA A 1 107 ? -4.758 -1.996 -15.253 1.00 73.81 107 ALA A N 1
ATOM 841 C CA . ALA A 1 107 ? -5.676 -1.873 -16.380 1.00 73.81 107 ALA A CA 1
ATOM 842 C C . ALA A 1 107 ? -4.865 -1.589 -17.656 1.00 73.81 107 ALA A C 1
ATOM 844 O O . ALA A 1 107 ? -4.171 -0.575 -17.741 1.00 73.81 107 ALA A O 1
ATOM 845 N N . GLY A 1 108 ? -4.909 -2.517 -18.613 1.00 65.06 108 GLY A N 1
ATOM 846 C CA . GLY A 1 108 ? -4.199 -2.385 -19.882 1.00 65.06 108 GLY A CA 1
ATOM 847 C C . GLY A 1 108 ? -4.807 -1.305 -20.786 1.00 65.06 108 GLY A C 1
ATOM 848 O O . GLY A 1 108 ? -5.915 -0.830 -20.526 1.00 65.06 108 GLY A O 1
ATOM 849 N N . PRO A 1 109 ? -4.108 -0.926 -21.870 1.00 58.78 109 PRO A N 1
ATOM 850 C CA . PRO A 1 109 ? -4.711 -0.130 -22.926 1.00 58.78 109 PRO A CA 1
ATOM 851 C C . PRO A 1 109 ? -5.748 -1.017 -23.623 1.00 58.78 109 PRO A C 1
ATOM 853 O O . PRO A 1 109 ? -5.393 -2.012 -24.255 1.00 58.78 109 PRO A O 1
ATOM 856 N N . HIS A 1 110 ? -7.026 -0.714 -23.431 1.00 53.44 110 HIS A N 1
ATOM 857 C CA . HIS A 1 110 ? -8.074 -1.221 -24.310 1.00 53.44 110 HIS A CA 1
ATOM 858 C C . HIS A 1 110 ? -8.021 -0.482 -25.646 1.00 53.44 110 HIS A C 1
ATOM 860 O O . HIS A 1 110 ? -7.796 0.751 -25.614 1.00 53.44 110 HIS A O 1
#

Organism: NCBI:txid56036

Foldseek 3Di:
DDLVVLLCVLLCVLVVQQPPQPAAEEAEAEADADDDFDPDDPPGDTDLPPPQFFDDPVRQDDDVVLVSSRVSNVVSNVVSVVPRDDNHHYYYDYCSVVNSRPSNVDDDDD

InterPro domains:
  IPR026057 Trichome birefringence-like, C-terminal domain [PF13839] (18-109)